Protein AF-A0A7C5YT36-F1 (afdb_monomer_lite)

Sequence (144 aa):
MPGLDEIILDPLYLSDEERAVIEEQFQKELNMGSLDEPIAEYVKEIMKFPFIATIRSCSGHNYPGHITFRFSKEWHEKFIQTGIKPLLDKDLCQISLEVGTWLPTQTGLYFRWKARFNEEKRDQFFKAFLHWLKTEAEAENNQK

Secondary structure (DSSP, 8-state):
-PPEEEEEEPSSPPPHHHHHHHHHHHHHHHHHT-S-HHHHHHHHHHTTSTTEEEEEEE--SS-TTEEEEEE-HHHHHHIIIIISHHHHHTT--EEEEEEEE-TTSTT-EEEEEEEEEEGGGHHHHHHHHHHHHHHHHHHHHTT-

Structure (mmCIF, N/CA/C/O backbone):
data_AF-A0A7C5YT36-F1
#
_entry.id   AF-A0A7C5YT36-F1
#
loop_
_atom_site.group_PDB
_atom_site.id
_atom_site.type_symbol
_atom_site.label_atom_id
_atom_site.label_alt_id
_atom_site.label_comp_id
_atom_site.label_asym_id
_atom_site.label_entity_id
_atom_site.label_seq_id
_atom_site.pdbx_PDB_ins_code
_atom_site.Cartn_x
_atom_site.Cartn_y
_atom_site.Cartn_z
_atom_site.occupancy
_atom_site.B_iso_or_equiv
_atom_site.auth_seq_id
_atom_site.auth_comp_id
_atom_site.auth_asym_id
_atom_site.auth_atom_id
_atom_site.pdbx_PDB_model_num
ATOM 1 N N . MET A 1 1 ? 13.459 -13.667 -17.143 1.00 41.19 1 ME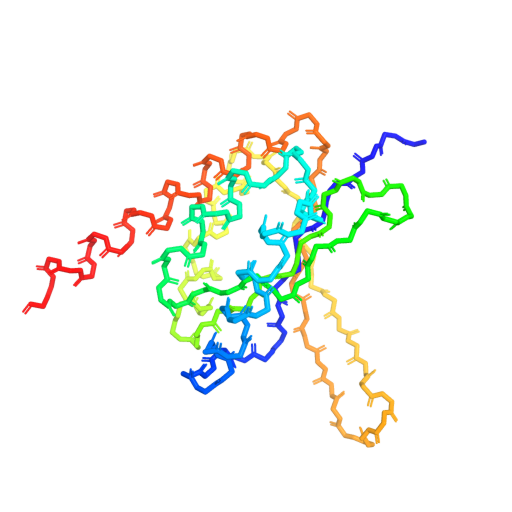T A N 1
ATOM 2 C CA . MET A 1 1 ? 12.040 -13.789 -16.744 1.00 41.19 1 MET A CA 1
ATOM 3 C C . MET A 1 1 ? 11.478 -12.380 -16.719 1.00 41.19 1 MET A C 1
ATOM 5 O O . MET A 1 1 ? 12.237 -11.514 -16.295 1.00 41.19 1 MET A O 1
ATOM 9 N N . PRO A 1 2 ? 10.257 -12.121 -17.221 1.00 52.22 2 PRO A N 1
ATOM 10 C CA . PRO A 1 2 ? 9.635 -10.808 -17.043 1.00 52.22 2 PRO A CA 1
ATOM 11 C C . PRO A 1 2 ? 9.651 -10.453 -15.551 1.00 52.22 2 PRO A C 1
ATOM 13 O O . PRO A 1 2 ? 9.424 -11.334 -14.716 1.00 52.22 2 PRO A O 1
ATOM 16 N N . GLY A 1 3 ? 10.018 -9.210 -15.232 1.00 61.31 3 GLY A N 1
ATOM 17 C CA . GLY A 1 3 ? 10.096 -8.736 -13.855 1.00 61.31 3 GLY A CA 1
ATOM 18 C C . GLY A 1 3 ? 8.723 -8.835 -13.201 1.00 61.31 3 GLY A C 1
ATOM 19 O O . GLY A 1 3 ? 7.720 -8.392 -13.766 1.00 61.31 3 GLY A O 1
ATOM 20 N N . LEU A 1 4 ? 8.671 -9.467 -12.036 1.00 66.06 4 LEU A N 1
ATOM 21 C CA . LEU A 1 4 ? 7.511 -9.367 -11.164 1.00 66.06 4 LEU A CA 1
ATOM 22 C C . LEU A 1 4 ? 7.768 -8.197 -10.222 1.00 66.06 4 LEU A C 1
ATOM 24 O O . LEU A 1 4 ? 8.885 -8.017 -9.750 1.00 66.06 4 LEU A O 1
ATOM 28 N N . ASP A 1 5 ? 6.741 -7.422 -9.932 1.00 77.19 5 ASP A N 1
ATOM 29 C CA . ASP A 1 5 ? 6.739 -6.508 -8.802 1.00 77.19 5 ASP A CA 1
ATOM 30 C C . ASP A 1 5 ? 6.042 -7.201 -7.628 1.00 77.19 5 ASP A C 1
ATOM 32 O O . ASP A 1 5 ? 5.168 -8.060 -7.808 1.00 77.19 5 ASP A O 1
ATOM 36 N N . GLU A 1 6 ? 6.456 -6.862 -6.411 1.00 80.56 6 GLU A N 1
ATOM 37 C CA . GLU A 1 6 ? 5.918 -7.458 -5.192 1.00 80.56 6 GLU A CA 1
ATOM 38 C C . GLU A 1 6 ? 5.621 -6.359 -4.180 1.00 80.56 6 GLU A C 1
ATOM 40 O O . GLU A 1 6 ? 6.495 -5.582 -3.804 1.00 80.56 6 GLU A O 1
ATOM 45 N N . ILE A 1 7 ? 4.382 -6.334 -3.703 1.00 80.69 7 ILE A N 1
ATOM 46 C CA . ILE A 1 7 ? 4.004 -5.556 -2.535 1.00 80.69 7 ILE A CA 1
ATOM 47 C C . ILE A 1 7 ? 3.847 -6.499 -1.359 1.00 80.69 7 ILE A C 1
ATOM 49 O O . ILE A 1 7 ? 3.064 -7.451 -1.404 1.00 80.69 7 ILE A O 1
ATOM 53 N N . ILE A 1 8 ? 4.578 -6.203 -0.296 1.00 83.38 8 ILE A N 1
ATOM 54 C CA . ILE A 1 8 ? 4.480 -6.894 0.977 1.00 83.38 8 ILE A CA 1
ATOM 55 C C . ILE A 1 8 ? 3.630 -6.054 1.925 1.00 83.38 8 ILE A C 1
ATOM 57 O O . ILE A 1 8 ? 3.925 -4.881 2.147 1.00 83.38 8 ILE A O 1
ATOM 61 N N . LEU A 1 9 ? 2.625 -6.672 2.542 1.00 81.44 9 LEU A N 1
ATOM 62 C CA . LEU A 1 9 ? 2.051 -6.144 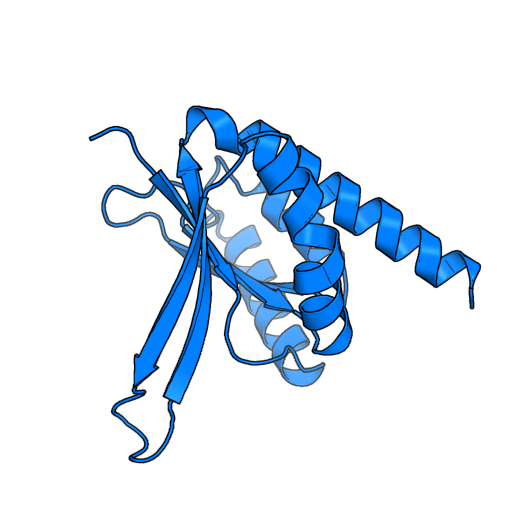3.775 1.00 81.44 9 LEU A CA 1
ATOM 63 C C . LEU A 1 9 ? 2.871 -6.666 4.947 1.00 81.44 9 LEU A C 1
ATOM 65 O O . LEU A 1 9 ? 2.986 -7.881 5.149 1.00 81.44 9 LEU A O 1
ATOM 69 N N . ASP A 1 10 ? 3.475 -5.747 5.687 1.00 80.19 10 ASP A N 1
ATOM 70 C CA . ASP A 1 10 ? 4.245 -6.085 6.870 1.00 80.19 10 ASP A CA 1
ATOM 71 C C . ASP A 1 10 ? 3.329 -6.694 7.951 1.00 80.19 10 ASP A C 1
ATOM 73 O O . ASP A 1 10 ? 2.225 -6.193 8.164 1.00 80.19 10 ASP A O 1
ATOM 77 N N . PRO A 1 11 ? 3.755 -7.777 8.630 1.00 72.00 11 PRO A N 1
ATOM 78 C CA . PRO A 1 11 ? 2.948 -8.429 9.663 1.00 72.00 11 PRO A CA 1
ATOM 79 C C . PRO A 1 11 ? 2.729 -7.569 10.912 1.00 72.00 11 PRO A C 1
ATOM 81 O O . PRO A 1 11 ? 1.849 -7.881 11.714 1.00 72.00 11 PRO A O 1
ATOM 84 N N . LEU A 1 12 ? 3.562 -6.549 11.130 1.00 81.38 12 LEU A N 1
ATOM 85 C CA . LEU A 1 12 ? 3.457 -5.663 12.282 1.00 81.38 12 LEU A CA 1
ATOM 86 C C . LEU A 1 12 ? 2.590 -4.456 11.936 1.00 81.38 12 LEU A C 1
ATOM 88 O O . LEU A 1 12 ? 2.604 -3.976 10.807 1.00 81.38 12 LEU A O 1
ATOM 92 N N . TYR A 1 13 ? 1.850 -3.948 12.917 1.00 85.12 13 TYR A N 1
ATOM 93 C CA . TYR A 1 13 ? 1.031 -2.754 12.733 1.00 85.12 13 TYR A CA 1
ATOM 94 C C . TYR A 1 13 ? 1.843 -1.489 12.967 1.00 85.12 13 TYR A C 1
ATOM 96 O O . TYR A 1 13 ? 2.707 -1.449 13.836 1.00 85.12 13 TYR A O 1
ATOM 104 N N . LEU A 1 14 ? 1.525 -0.455 12.198 1.00 88.19 14 LEU A N 1
ATOM 105 C CA . LEU A 1 14 ? 2.122 0.866 12.300 1.00 88.19 14 LEU A CA 1
ATOM 106 C C . LEU A 1 14 ? 1.659 1.560 13.588 1.00 88.19 14 LEU A C 1
ATOM 108 O O . LEU A 1 14 ? 0.455 1.757 13.773 1.00 88.19 14 LEU A O 1
ATOM 112 N N . SER A 1 15 ? 2.604 1.943 14.446 1.00 88.31 15 SER A N 1
ATOM 113 C CA . SER A 1 15 ? 2.366 2.872 15.560 1.00 88.31 15 SER A CA 1
ATOM 114 C C . SER A 1 15 ? 2.721 4.313 15.174 1.00 88.31 15 SER A C 1
ATOM 116 O O . SER A 1 15 ? 3.468 4.535 14.220 1.00 88.31 15 SER A O 1
ATOM 118 N N . ASP A 1 16 ? 2.232 5.293 15.939 1.00 87.62 16 ASP A N 1
ATOM 119 C CA . ASP A 1 16 ? 2.547 6.715 15.717 1.00 87.62 16 ASP A CA 1
ATOM 120 C C . ASP A 1 16 ? 4.054 7.003 15.867 1.00 87.62 16 ASP A C 1
ATOM 122 O O . ASP A 1 16 ? 4.636 7.757 15.086 1.00 87.62 16 ASP A O 1
ATOM 126 N N . GLU A 1 17 ? 4.710 6.357 16.837 1.00 89.00 17 GLU A N 1
ATOM 127 C CA . GLU A 1 17 ? 6.156 6.479 17.071 1.00 89.00 17 GLU A CA 1
ATOM 128 C C . GLU A 1 17 ? 6.966 5.908 15.900 1.00 89.00 17 GLU A C 1
ATOM 130 O O . GLU A 1 17 ? 7.884 6.559 15.398 1.00 89.00 17 GLU A O 1
ATOM 135 N N . GLU A 1 18 ? 6.609 4.710 15.420 1.00 86.50 18 GLU A N 1
ATOM 136 C CA . GLU A 1 18 ? 7.260 4.103 14.255 1.00 86.50 18 GLU A CA 1
ATOM 137 C C . GLU A 1 18 ? 7.027 4.934 12.996 1.00 86.50 18 GLU A C 1
ATOM 139 O O . GLU A 1 18 ? 7.933 5.101 12.177 1.00 86.50 18 GLU A O 1
ATOM 144 N N . ARG A 1 19 ? 5.818 5.478 12.844 1.00 90.06 19 ARG A N 1
ATOM 145 C CA . ARG A 1 19 ? 5.459 6.310 11.704 1.00 90.06 19 ARG A CA 1
ATOM 146 C C . ARG A 1 19 ? 6.360 7.535 11.600 1.00 90.06 19 ARG A C 1
ATOM 148 O O . ARG A 1 19 ? 6.871 7.787 10.512 1.00 90.06 19 ARG A O 1
ATOM 155 N N . ALA A 1 20 ? 6.603 8.240 12.704 1.00 89.69 20 ALA A N 1
ATOM 156 C CA . ALA A 1 20 ? 7.491 9.400 12.713 1.00 89.69 20 ALA A CA 1
ATOM 157 C C . ALA A 1 20 ? 8.917 9.042 12.251 1.00 89.69 20 ALA A C 1
ATOM 159 O O . ALA A 1 20 ? 9.512 9.760 11.446 1.00 89.69 20 ALA A O 1
ATOM 160 N N . VAL A 1 21 ? 9.442 7.894 12.696 1.00 90.06 21 VAL A N 1
ATOM 161 C CA . VAL A 1 21 ? 10.766 7.397 12.278 1.00 90.06 21 VAL A CA 1
ATOM 162 C C . VAL A 1 21 ? 10.791 7.070 10.781 1.00 90.06 21 VAL A C 1
ATOM 164 O O . VAL A 1 21 ? 11.729 7.449 10.076 1.00 90.06 21 VAL A O 1
ATOM 167 N N . ILE A 1 22 ? 9.755 6.393 10.274 1.00 88.62 22 ILE A N 1
ATOM 168 C CA . ILE A 1 22 ? 9.648 6.032 8.853 1.00 88.62 22 ILE A CA 1
ATOM 169 C C . ILE A 1 22 ? 9.512 7.285 7.981 1.00 88.62 22 ILE A C 1
ATOM 171 O O . ILE A 1 22 ? 10.123 7.361 6.918 1.00 88.62 22 ILE A O 1
ATOM 175 N N . GLU A 1 23 ? 8.747 8.286 8.419 1.00 90.62 23 GLU A N 1
ATOM 176 C CA . GLU A 1 23 ? 8.624 9.565 7.714 1.00 90.62 23 GLU A CA 1
ATOM 177 C C . GLU A 1 23 ? 9.959 10.307 7.645 1.00 90.62 23 GLU A C 1
ATOM 179 O O . GLU A 1 23 ? 10.328 10.791 6.575 1.00 90.62 23 GLU A O 1
ATOM 184 N N . GLU A 1 24 ? 10.719 10.355 8.742 1.00 89.94 24 GLU A N 1
ATOM 185 C CA . GLU A 1 24 ? 12.051 10.966 8.746 1.00 89.94 24 GLU A CA 1
ATOM 186 C C . GLU A 1 24 ? 12.992 10.260 7.757 1.00 89.94 24 GLU A C 1
ATOM 188 O O . GLU A 1 24 ? 13.701 10.915 6.987 1.00 89.94 24 GLU A O 1
ATOM 193 N N . GLN A 1 25 ? 12.980 8.923 7.738 1.00 87.19 25 GLN A N 1
ATOM 194 C CA . GLN A 1 25 ? 13.762 8.143 6.781 1.00 87.19 25 GLN A CA 1
ATOM 195 C C . GLN A 1 25 ? 13.319 8.415 5.338 1.00 87.19 25 GLN A C 1
ATOM 197 O O . GLN A 1 25 ? 14.160 8.668 4.476 1.00 87.19 25 GLN A O 1
ATOM 202 N N . PHE A 1 26 ? 12.013 8.435 5.081 1.00 88.38 26 PHE A N 1
ATOM 203 C CA . PHE A 1 26 ? 11.462 8.711 3.759 1.00 88.38 26 PHE A CA 1
ATOM 204 C C . PHE A 1 26 ? 11.864 10.101 3.244 1.00 88.38 26 PHE A C 1
ATOM 206 O O . PHE A 1 26 ? 12.250 10.244 2.085 1.00 88.38 26 PHE A O 1
ATOM 213 N N . GLN A 1 27 ? 11.857 11.126 4.104 1.00 88.25 27 GLN A N 1
ATOM 214 C CA . GLN A 1 27 ? 12.328 12.467 3.736 1.00 88.25 27 GLN A CA 1
ATOM 215 C C . GLN A 1 27 ? 13.827 12.494 3.408 1.00 88.25 27 GLN A C 1
ATOM 217 O O . GLN A 1 27 ? 14.245 13.192 2.482 1.00 88.25 27 GLN A O 1
ATOM 222 N N . LYS A 1 28 ? 14.654 11.716 4.117 1.00 87.38 28 LYS A N 1
ATOM 223 C CA . LYS A 1 28 ? 16.081 11.569 3.779 1.00 87.38 28 LYS A CA 1
ATOM 224 C C . LYS A 1 28 ? 16.262 10.924 2.404 1.00 87.38 28 LYS A C 1
ATOM 226 O O . LYS A 1 28 ? 17.013 11.456 1.591 1.00 87.38 28 LYS A O 1
ATOM 231 N N . GLU A 1 29 ? 15.542 9.839 2.124 1.00 84.69 29 GLU A N 1
ATOM 232 C CA . GLU A 1 29 ? 15.593 9.140 0.831 1.00 84.69 29 GLU A CA 1
ATOM 233 C C . GLU A 1 29 ? 15.115 10.028 -0.331 1.00 84.69 29 GLU A C 1
ATOM 235 O O . GLU A 1 29 ? 15.732 10.046 -1.399 1.00 84.69 29 GLU A O 1
ATOM 240 N N . LEU A 1 30 ? 14.072 10.836 -0.104 1.00 83.38 30 LEU A N 1
ATOM 241 C CA . LEU A 1 30 ? 13.600 11.848 -1.054 1.00 83.38 30 LEU A CA 1
ATOM 242 C C . LEU A 1 30 ? 14.687 12.871 -1.398 1.00 83.38 30 LEU A C 1
ATOM 244 O O . LEU A 1 30 ? 14.931 13.133 -2.574 1.00 83.38 30 LEU A O 1
ATOM 248 N N . ASN A 1 31 ? 15.350 13.427 -0.382 1.00 85.69 31 ASN A N 1
ATOM 249 C CA . ASN A 1 31 ? 16.396 14.436 -0.564 1.00 85.69 31 ASN A CA 1
ATOM 250 C C . ASN A 1 31 ? 17.652 13.870 -1.239 1.00 85.69 31 ASN A C 1
ATOM 252 O O . ASN A 1 31 ? 18.367 14.598 -1.924 1.00 85.69 31 ASN A O 1
ATOM 256 N N . MET A 1 32 ? 17.923 12.579 -1.047 1.00 85.62 32 MET A N 1
ATOM 257 C CA . MET A 1 32 ? 19.051 11.878 -1.660 1.00 85.62 32 MET A CA 1
ATOM 258 C C . MET A 1 32 ? 18.756 11.353 -3.071 1.00 85.62 32 MET A C 1
ATOM 260 O O . MET A 1 32 ? 19.681 10.895 -3.740 1.00 85.62 32 MET A O 1
ATOM 264 N N . GLY A 1 33 ? 17.499 11.395 -3.528 1.00 80.06 33 GLY A N 1
ATOM 265 C CA . GLY A 1 33 ? 17.098 10.837 -4.821 1.00 80.06 33 GLY A CA 1
ATOM 266 C C . GLY A 1 33 ? 17.251 9.315 -4.897 1.00 80.06 33 GLY A C 1
ATOM 267 O O . GLY A 1 33 ? 17.514 8.784 -5.970 1.00 80.06 33 GLY A O 1
ATOM 268 N N . SER A 1 34 ? 17.131 8.614 -3.764 1.00 78.69 34 SER A N 1
ATOM 269 C CA . SER A 1 34 ? 17.364 7.164 -3.672 1.00 78.69 34 SER A CA 1
ATOM 270 C C . SER A 1 34 ? 16.096 6.317 -3.811 1.00 78.69 34 SER A C 1
ATOM 272 O O . SER A 1 34 ? 16.164 5.097 -3.671 1.00 78.69 34 SER A O 1
ATOM 274 N N . LEU A 1 35 ? 14.943 6.948 -4.046 1.00 76.31 35 LEU A N 1
ATOM 275 C CA . LEU A 1 35 ? 13.691 6.249 -4.327 1.00 76.31 35 LEU A CA 1
ATOM 276 C C . LEU A 1 35 ? 13.689 5.705 -5.753 1.00 76.31 35 LEU A C 1
ATOM 278 O O . LEU A 1 35 ? 14.131 6.373 -6.684 1.00 76.31 35 LEU A O 1
ATOM 282 N N . ASP A 1 36 ? 13.124 4.516 -5.907 1.00 77.25 36 ASP A N 1
ATOM 283 C CA . ASP A 1 36 ? 12.970 3.861 -7.199 1.00 77.25 36 ASP A CA 1
ATOM 284 C C . ASP A 1 36 ? 12.021 4.667 -8.108 1.00 77.25 36 ASP A C 1
ATOM 286 O O . ASP A 1 36 ? 10.827 4.811 -7.828 1.00 77.25 36 ASP A O 1
ATOM 290 N N . GLU A 1 37 ? 12.580 5.255 -9.166 1.00 79.25 37 GLU A N 1
ATOM 291 C CA . GLU A 1 37 ? 11.925 6.232 -10.042 1.00 79.25 37 GLU A CA 1
ATOM 292 C C . GLU A 1 37 ? 10.563 5.746 -10.589 1.00 79.25 37 GLU A C 1
ATOM 294 O O . GLU A 1 37 ? 9.584 6.481 -10.426 1.00 79.25 37 GLU A O 1
ATOM 299 N N . PRO A 1 38 ? 10.428 4.512 -11.125 1.00 79.44 38 PRO A N 1
ATOM 300 C CA . PRO A 1 38 ? 9.151 3.973 -11.599 1.00 79.44 38 PRO A CA 1
ATOM 301 C C . PRO A 1 38 ? 7.989 3.961 -10.596 1.00 79.44 38 PRO A C 1
ATOM 303 O O . PRO A 1 38 ? 6.832 3.895 -11.012 1.00 79.44 38 PRO A O 1
ATOM 306 N N . ILE A 1 39 ? 8.265 3.965 -9.290 1.00 81.12 39 ILE A N 1
ATOM 307 C CA . ILE A 1 39 ? 7.241 3.889 -8.233 1.00 81.12 39 ILE A CA 1
ATOM 308 C C . ILE A 1 39 ? 7.247 5.104 -7.301 1.00 81.12 39 ILE A C 1
ATOM 310 O O . ILE A 1 39 ? 6.346 5.244 -6.471 1.00 81.12 39 ILE A O 1
ATOM 314 N N . ALA A 1 40 ? 8.228 6.000 -7.435 1.00 85.12 40 ALA A N 1
ATOM 315 C CA . ALA A 1 40 ? 8.453 7.108 -6.514 1.00 85.12 40 ALA A CA 1
ATOM 316 C C . ALA A 1 40 ? 7.225 8.018 -6.369 1.00 85.12 40 ALA A C 1
ATOM 318 O O . ALA A 1 40 ? 6.901 8.439 -5.258 1.00 85.12 40 ALA A O 1
ATOM 319 N N . GLU A 1 41 ? 6.521 8.315 -7.464 1.00 88.75 41 GLU A N 1
ATOM 320 C CA . GLU A 1 41 ? 5.308 9.143 -7.426 1.00 88.75 41 GLU A CA 1
ATOM 321 C C . GLU A 1 41 ? 4.182 8.474 -6.631 1.00 88.75 41 GLU A C 1
ATOM 323 O O . GLU A 1 41 ? 3.556 9.112 -5.785 1.00 88.75 41 GLU A O 1
ATOM 328 N N . TYR A 1 42 ? 3.976 7.169 -6.822 1.00 89.56 42 TYR A N 1
ATOM 329 C CA . TYR A 1 42 ? 2.970 6.417 -6.078 1.00 89.56 42 TYR A CA 1
ATOM 330 C C . TYR A 1 42 ? 3.302 6.348 -4.591 1.00 89.56 42 TYR A C 1
ATOM 332 O O . TYR A 1 42 ? 2.427 6.588 -3.760 1.00 89.56 42 TYR A O 1
ATOM 340 N N . VAL A 1 43 ? 4.566 6.089 -4.244 1.00 88.88 43 VAL A N 1
ATOM 341 C CA . VAL A 1 43 ? 5.018 6.055 -2.847 1.00 88.88 43 VAL A CA 1
ATOM 342 C C . VAL A 1 43 ? 4.817 7.416 -2.179 1.00 88.88 43 VAL A C 1
ATOM 344 O O . VAL A 1 43 ? 4.288 7.470 -1.071 1.00 88.88 43 VAL A O 1
ATOM 347 N N . LYS A 1 44 ? 5.158 8.524 -2.852 1.00 90.44 44 LYS A N 1
ATOM 348 C CA . LYS A 1 44 ? 4.916 9.886 -2.340 1.00 90.44 44 LYS A CA 1
ATOM 349 C C . LYS A 1 44 ? 3.441 10.139 -2.042 1.00 90.44 44 LYS A C 1
ATOM 351 O O . LYS A 1 44 ? 3.131 10.720 -1.007 1.00 90.44 44 LYS A O 1
ATOM 356 N N . GLU A 1 45 ? 2.535 9.709 -2.920 1.00 93.62 45 GLU A N 1
ATOM 357 C CA . GLU A 1 45 ? 1.095 9.853 -2.688 1.00 93.62 45 GLU A CA 1
ATOM 358 C C . GLU A 1 45 ? 0.601 8.962 -1.540 1.00 93.62 45 GLU A C 1
ATOM 360 O O . GLU A 1 45 ? -0.166 9.425 -0.698 1.00 93.62 45 GLU A O 1
ATOM 365 N N . ILE A 1 46 ? 1.068 7.712 -1.463 1.00 92.75 46 ILE A N 1
ATOM 366 C CA . ILE A 1 46 ? 0.710 6.772 -0.389 1.00 92.75 46 ILE A CA 1
ATOM 367 C C . ILE A 1 46 ? 1.188 7.290 0.974 1.00 92.75 46 ILE A C 1
ATOM 369 O O . ILE A 1 46 ? 0.460 7.223 1.961 1.00 92.75 46 ILE A O 1
ATOM 373 N N . MET A 1 47 ? 2.386 7.871 1.037 1.00 91.88 47 MET A N 1
ATOM 374 C CA . MET A 1 47 ? 2.950 8.412 2.275 1.00 91.88 47 MET A CA 1
ATOM 375 C C . MET A 1 47 ? 2.183 9.622 2.828 1.00 91.88 47 MET A C 1
ATOM 377 O O . MET A 1 47 ? 2.474 10.033 3.944 1.00 91.88 47 MET A O 1
ATOM 381 N N . LYS A 1 48 ? 1.191 10.185 2.125 1.00 93.44 48 LYS A N 1
ATOM 382 C CA . LYS A 1 48 ? 0.325 11.249 2.672 1.00 93.44 48 LYS A CA 1
ATOM 383 C C . LYS A 1 48 ? -0.761 10.724 3.612 1.00 93.44 48 LYS A C 1
ATOM 385 O O . LYS A 1 48 ? -1.334 11.502 4.370 1.00 93.44 48 LYS A O 1
ATOM 390 N N . PHE A 1 49 ? -1.076 9.433 3.546 1.00 93.81 49 PHE A N 1
ATOM 391 C CA . PHE A 1 49 ? -2.096 8.829 4.392 1.00 93.81 49 PHE A CA 1
ATOM 392 C C . PHE A 1 49 ? -1.487 8.462 5.757 1.00 93.81 49 PHE A C 1
ATOM 394 O O . PHE A 1 49 ? -0.500 7.726 5.800 1.00 93.81 49 PHE A O 1
ATOM 401 N N . PRO A 1 50 ? -2.062 8.923 6.884 1.00 91.62 50 PRO A N 1
ATOM 402 C CA . PRO A 1 50 ? -1.456 8.740 8.208 1.00 91.62 50 PRO A CA 1
ATOM 403 C C . PRO A 1 50 ? -1.446 7.277 8.677 1.00 91.62 50 PRO A C 1
ATOM 405 O O . PRO A 1 50 ? -0.673 6.900 9.549 1.00 91.62 50 PRO A O 1
ATOM 408 N N . PHE A 1 51 ? -2.294 6.437 8.088 1.00 91.81 51 PHE A N 1
ATOM 409 C CA . PHE A 1 51 ? -2.516 5.050 8.491 1.00 91.81 51 PHE A CA 1
ATOM 410 C C . PHE A 1 51 ? -1.712 4.022 7.678 1.00 91.81 51 PHE A C 1
ATOM 412 O O . PHE A 1 51 ? -1.880 2.822 7.894 1.00 91.81 51 PHE A O 1
ATOM 419 N N . ILE A 1 52 ? -0.870 4.448 6.730 1.00 92.12 52 ILE A N 1
ATOM 420 C CA . ILE A 1 52 ? -0.032 3.553 5.918 1.00 92.12 52 ILE A CA 1
ATOM 421 C C . ILE A 1 52 ? 1.344 4.166 5.676 1.00 92.12 52 ILE A C 1
ATOM 423 O O . ILE A 1 52 ? 1.455 5.316 5.264 1.00 92.12 52 ILE A O 1
ATOM 427 N N . ALA A 1 53 ? 2.402 3.387 5.890 1.00 89.81 53 ALA A N 1
ATOM 428 C CA . ALA A 1 53 ? 3.789 3.782 5.673 1.00 89.81 53 ALA A CA 1
ATOM 429 C C . ALA A 1 53 ? 4.530 2.816 4.749 1.00 89.81 53 ALA A C 1
ATOM 431 O O . ALA A 1 53 ? 4.257 1.619 4.744 1.00 89.81 53 ALA A O 1
ATOM 432 N N . THR A 1 54 ? 5.502 3.333 4.001 1.00 87.31 54 THR A N 1
ATOM 433 C CA . THR A 1 54 ? 6.405 2.541 3.160 1.00 87.31 54 THR A CA 1
ATOM 434 C C . THR A 1 54 ? 7.718 2.351 3.904 1.00 87.31 54 THR A C 1
ATOM 436 O O . THR A 1 54 ? 8.428 3.323 4.132 1.00 87.31 54 THR A O 1
ATOM 439 N N . ILE A 1 55 ? 8.038 1.119 4.304 1.00 73.56 55 ILE A N 1
ATOM 440 C CA . ILE A 1 55 ? 9.208 0.837 5.162 1.00 73.56 55 ILE A CA 1
ATOM 441 C C . ILE A 1 55 ? 10.441 0.368 4.386 1.00 73.56 55 ILE A C 1
ATOM 443 O O . ILE A 1 55 ? 11.549 0.360 4.917 1.00 73.56 55 ILE A O 1
ATOM 447 N N . ARG A 1 56 ? 10.258 -0.061 3.135 1.00 69.06 56 ARG A N 1
ATOM 448 C CA . ARG A 1 56 ? 11.352 -0.457 2.247 1.00 69.06 56 ARG A CA 1
ATOM 449 C C . ARG A 1 56 ? 10.906 -0.353 0.794 1.00 69.06 56 ARG A C 1
ATOM 451 O O . ARG A 1 56 ? 9.847 -0.872 0.444 1.00 69.06 56 ARG A O 1
ATOM 458 N N . SER A 1 57 ? 11.761 0.238 -0.033 1.00 61.03 57 SER A N 1
ATOM 459 C CA . SER A 1 57 ? 11.807 -0.001 -1.476 1.00 61.03 57 SER A CA 1
ATOM 460 C C . SER A 1 57 ? 13.184 -0.590 -1.804 1.00 61.03 57 SER A C 1
ATOM 462 O O . SER A 1 57 ? 14.187 -0.174 -1.223 1.00 61.03 57 SER A O 1
ATOM 464 N N . CYS A 1 58 ? 13.259 -1.648 -2.612 1.00 60.44 58 CYS A N 1
ATOM 465 C CA . CYS A 1 58 ? 14.538 -2.261 -2.989 1.00 60.44 58 CYS A CA 1
ATOM 466 C C . CYS A 1 58 ? 14.552 -2.597 -4.476 1.00 60.44 58 CYS A C 1
ATOM 468 O O . CYS A 1 58 ? 13.740 -3.395 -4.935 1.00 60.44 58 CYS A O 1
ATOM 470 N N . SER A 1 59 ? 15.552 -2.073 -5.182 1.00 52.25 59 SER A N 1
ATOM 471 C CA . SER A 1 59 ? 15.906 -2.445 -6.549 1.00 52.25 59 SER A CA 1
ATOM 472 C C . SER A 1 59 ? 16.954 -3.567 -6.517 1.00 52.25 59 SER A C 1
ATOM 474 O O . SER A 1 59 ? 18.158 -3.351 -6.637 1.00 52.25 59 SER A O 1
ATOM 476 N N . GLY A 1 60 ? 16.529 -4.810 -6.279 1.00 43.09 60 GLY A N 1
ATOM 477 C CA . GLY A 1 60 ? 17.468 -5.934 -6.216 1.00 43.09 60 GLY A CA 1
ATOM 478 C C . GLY A 1 60 ? 16.800 -7.299 -6.322 1.00 43.09 60 GLY A C 1
ATOM 479 O O . GLY A 1 60 ? 15.887 -7.592 -5.560 1.00 43.09 60 GLY A O 1
ATOM 480 N N . HIS A 1 61 ? 17.318 -8.141 -7.228 1.00 46.41 61 HIS A N 1
ATOM 481 C CA . HIS A 1 61 ? 16.891 -9.516 -7.567 1.00 46.41 61 HIS A CA 1
ATOM 482 C C . HIS A 1 61 ? 15.787 -9.685 -8.631 1.00 46.41 61 HIS A C 1
ATOM 484 O O . HIS A 1 61 ? 14.897 -10.500 -8.443 1.00 46.41 61 HIS A O 1
ATOM 490 N N . ASN A 1 62 ? 15.858 -9.024 -9.792 1.00 48.47 62 ASN A N 1
ATOM 491 C CA . ASN A 1 62 ? 14.861 -9.168 -10.879 1.00 48.47 62 ASN A CA 1
ATOM 492 C C . ASN A 1 62 ? 13.432 -8.684 -10.528 1.00 48.47 62 ASN A C 1
ATOM 494 O O . ASN A 1 62 ? 12.507 -8.973 -11.286 1.00 48.47 62 ASN A O 1
ATOM 498 N N . TYR A 1 63 ? 13.258 -7.951 -9.420 1.00 51.78 63 TYR A N 1
ATOM 499 C CA . TYR A 1 63 ? 12.000 -7.304 -9.028 1.00 51.78 63 TYR A CA 1
ATOM 500 C C . TYR A 1 63 ? 12.205 -5.776 -9.040 1.00 51.78 63 TYR A C 1
ATOM 502 O O . TYR A 1 63 ? 12.790 -5.252 -8.091 1.00 51.78 63 TYR A O 1
ATOM 510 N N . PRO A 1 64 ? 11.809 -5.063 -10.110 1.00 53.50 64 PRO A N 1
ATOM 511 C CA . PRO A 1 64 ? 11.970 -3.608 -10.228 1.00 53.50 64 PRO A CA 1
ATOM 512 C C . PRO A 1 64 ? 10.992 -2.778 -9.371 1.00 53.50 64 PRO A C 1
ATOM 514 O O . PRO A 1 64 ? 11.020 -1.559 -9.437 1.00 53.50 64 PRO A O 1
ATOM 517 N N . GLY A 1 65 ? 10.123 -3.401 -8.571 1.00 61.66 65 GLY A N 1
ATOM 518 C CA . GLY A 1 65 ? 9.122 -2.690 -7.769 1.00 61.66 65 GLY A CA 1
ATOM 519 C C . GLY A 1 65 ? 8.768 -3.413 -6.476 1.00 61.66 65 GLY A C 1
ATOM 520 O O . GLY A 1 65 ? 7.593 -3.660 -6.207 1.00 61.66 65 GLY A O 1
ATOM 521 N N . HIS A 1 66 ? 9.772 -3.803 -5.685 1.00 75.94 66 HIS A N 1
ATOM 522 C CA . HIS A 1 66 ? 9.527 -4.405 -4.375 1.00 75.94 66 HIS A CA 1
ATOM 523 C C . HIS A 1 66 ? 9.251 -3.323 -3.328 1.00 75.94 66 HIS A C 1
ATOM 525 O O . HIS A 1 66 ? 10.155 -2.560 -2.976 1.00 75.94 66 HIS A O 1
ATOM 531 N N . ILE A 1 67 ? 8.027 -3.286 -2.800 1.00 81.00 67 ILE A N 1
ATOM 532 C CA . ILE A 1 67 ? 7.611 -2.309 -1.790 1.00 81.00 67 ILE A CA 1
ATOM 533 C C . ILE A 1 67 ? 7.012 -3.020 -0.587 1.00 81.00 67 ILE A C 1
ATOM 535 O O . ILE A 1 67 ? 6.125 -3.856 -0.730 1.00 81.00 67 ILE A O 1
ATOM 539 N N . THR A 1 6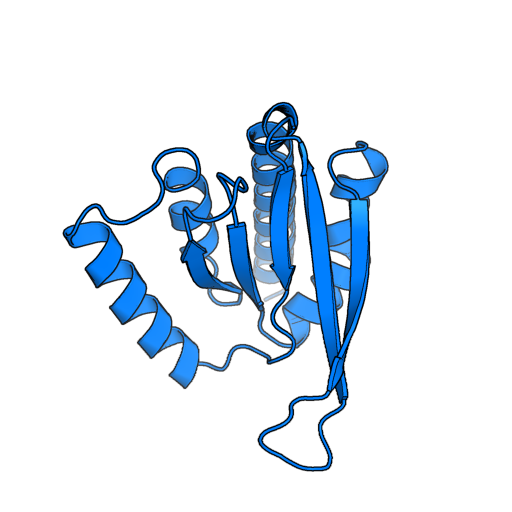8 ? 7.435 -2.638 0.614 1.00 85.94 68 THR A N 1
ATOM 540 C CA . THR A 1 68 ? 6.765 -3.078 1.838 1.00 85.94 68 THR A CA 1
ATOM 541 C C . THR A 1 68 ? 5.947 -1.944 2.432 1.00 85.94 68 THR A C 1
ATOM 543 O O . THR A 1 68 ? 6.500 -0.899 2.790 1.00 85.94 68 THR A O 1
ATOM 546 N N . PHE A 1 69 ? 4.645 -2.175 2.583 1.00 88.81 69 PHE A N 1
ATOM 547 C CA . PHE A 1 69 ? 3.740 -1.290 3.302 1.00 88.81 69 PHE A CA 1
ATOM 548 C C . PHE A 1 69 ? 3.460 -1.810 4.704 1.00 88.81 69 PHE A C 1
ATOM 550 O O . PHE A 1 69 ? 3.267 -3.007 4.917 1.00 88.81 69 PHE A O 1
ATOM 557 N N . ARG A 1 70 ? 3.366 -0.881 5.649 1.00 89.69 70 ARG A N 1
ATOM 558 C CA . ARG A 1 70 ? 2.881 -1.126 6.999 1.00 89.69 70 ARG A CA 1
ATOM 559 C C . ARG A 1 70 ? 1.642 -0.280 7.242 1.00 89.69 70 ARG A C 1
ATOM 561 O O . ARG A 1 70 ? 1.693 0.936 7.092 1.00 89.69 70 ARG A O 1
ATOM 568 N N . PHE A 1 71 ? 0.545 -0.925 7.609 1.00 90.69 71 PHE A N 1
ATOM 569 C CA . PHE A 1 71 ? -0.718 -0.266 7.923 1.00 90.69 71 PHE A CA 1
ATOM 570 C C . PHE A 1 71 ? -0.913 -0.155 9.434 1.00 90.69 71 PHE A C 1
ATOM 572 O O . PHE A 1 71 ? -0.416 -0.994 10.189 1.00 90.69 71 PHE A O 1
ATOM 579 N N . SER A 1 72 ? -1.696 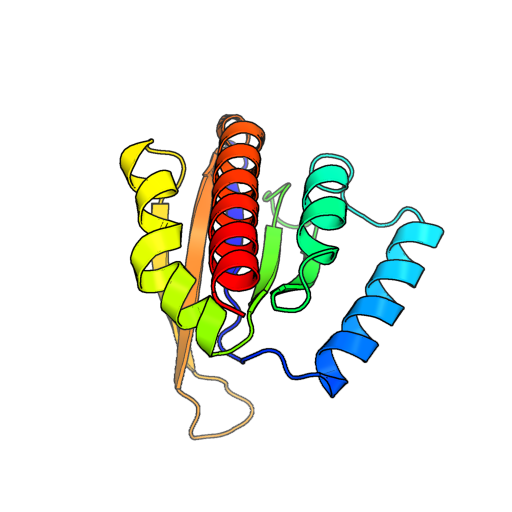0.826 9.881 1.00 91.88 72 SER A N 1
ATOM 580 C CA . SER A 1 72 ? -2.319 0.749 11.203 1.00 91.88 72 SER A CA 1
ATOM 581 C C . SER A 1 72 ? -3.227 -0.485 11.265 1.00 91.88 72 SER A C 1
ATOM 583 O O . SER A 1 72 ? -3.675 -0.997 10.237 1.00 91.88 72 SER A O 1
ATOM 585 N N . LYS A 1 73 ? -3.509 -0.987 12.470 1.00 89.19 73 LYS A N 1
ATOM 586 C CA . LYS A 1 73 ? -4.296 -2.218 12.633 1.00 89.19 73 LYS A CA 1
ATOM 587 C C . LYS A 1 73 ? -5.656 -2.150 11.925 1.00 89.19 73 LYS A C 1
ATOM 589 O O . LYS A 1 73 ? -5.998 -3.053 11.168 1.00 89.19 73 LYS A O 1
ATOM 594 N N . GLU A 1 74 ? -6.402 -1.075 12.157 1.00 91.19 74 GLU A N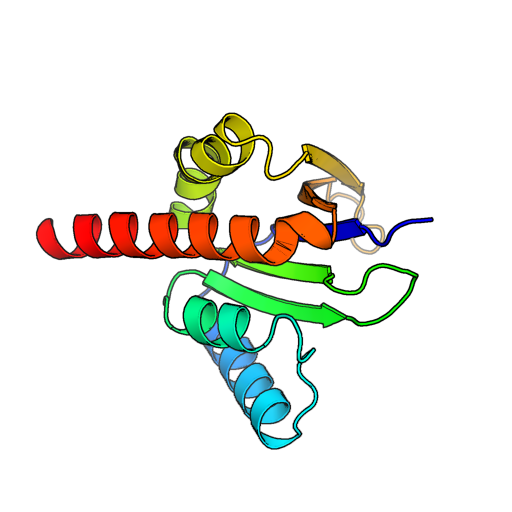 1
ATOM 595 C CA . GLU A 1 74 ? -7.738 -0.868 11.584 1.00 91.19 74 GLU A CA 1
ATOM 596 C C . GLU A 1 74 ? -7.700 -0.864 10.052 1.00 91.19 74 GLU A C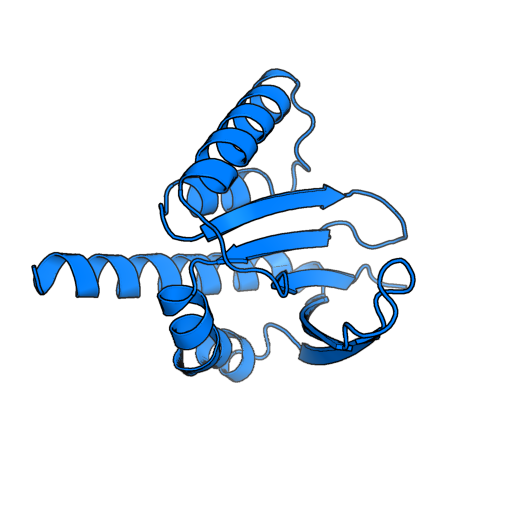 1
ATOM 598 O O . GLU A 1 74 ? -8.453 -1.582 9.394 1.00 91.19 74 GLU A O 1
ATOM 603 N N . TRP A 1 75 ? -6.757 -0.123 9.472 1.00 92.00 75 TRP A N 1
ATOM 604 C CA . TRP A 1 75 ? -6.629 -0.018 8.023 1.00 92.00 75 TRP A CA 1
ATOM 605 C C . TRP A 1 75 ? -6.058 -1.274 7.373 1.00 92.00 75 TRP A C 1
ATOM 607 O O . TRP A 1 75 ? -6.401 -1.574 6.230 1.00 92.00 75 TRP A O 1
ATOM 617 N N . HIS A 1 76 ? -5.245 -2.044 8.097 1.00 89.50 76 HIS A N 1
ATOM 618 C CA . HIS A 1 76 ? -4.819 -3.365 7.657 1.00 89.50 76 HIS A CA 1
ATOM 619 C C . HIS A 1 76 ? -6.028 -4.297 7.519 1.00 89.50 76 HIS A C 1
ATOM 621 O O . HIS A 1 76 ? -6.238 -4.888 6.462 1.00 89.50 76 HIS A O 1
ATOM 627 N N . GLU A 1 77 ? -6.860 -4.394 8.559 1.00 88.31 77 GLU A N 1
ATOM 628 C CA . GLU A 1 77 ? -8.075 -5.216 8.541 1.00 88.31 77 GLU A CA 1
ATOM 629 C C . GLU A 1 77 ? -9.035 -4.768 7.427 1.00 88.31 77 GLU A C 1
ATOM 631 O O . GLU A 1 77 ? -9.536 -5.605 6.670 1.00 88.31 77 GLU A O 1
ATOM 636 N N . LYS A 1 78 ? -9.208 -3.453 7.250 1.00 91.50 78 LYS A N 1
ATOM 637 C CA . LYS A 1 78 ? -10.007 -2.867 6.166 1.00 91.50 78 LYS A CA 1
ATOM 638 C C . LYS A 1 78 ? -9.457 -3.217 4.782 1.00 91.50 78 LYS A C 1
ATOM 640 O O . LYS A 1 78 ? -10.216 -3.613 3.898 1.00 91.50 78 LYS A O 1
ATOM 645 N N . PHE A 1 79 ? -8.138 -3.147 4.589 1.00 89.94 79 PHE A N 1
ATOM 646 C CA . PHE A 1 79 ? -7.503 -3.525 3.326 1.00 89.94 79 PHE A CA 1
ATOM 647 C C . PHE A 1 79 ? -7.743 -4.999 2.984 1.00 89.94 79 PHE A C 1
ATOM 649 O O . PHE A 1 79 ? -8.105 -5.307 1.847 1.00 89.94 79 PHE A O 1
ATOM 656 N N . ILE A 1 80 ? -7.617 -5.905 3.961 1.00 86.12 80 ILE A N 1
ATOM 657 C CA . ILE A 1 80 ? -7.907 -7.331 3.753 1.00 86.12 80 ILE A CA 1
ATOM 658 C C . ILE A 1 80 ? -9.375 -7.550 3.358 1.00 86.12 80 ILE A C 1
ATOM 660 O O . ILE A 1 80 ? -9.659 -8.365 2.482 1.00 86.12 80 ILE A O 1
ATOM 664 N N . GLN A 1 81 ? -10.308 -6.823 3.978 1.00 87.00 81 GLN A N 1
ATOM 665 C CA . GLN A 1 81 ? -11.743 -6.991 3.735 1.00 87.00 81 GLN A CA 1
ATOM 666 C C . GLN A 1 81 ? -12.207 -6.407 2.396 1.00 87.00 81 GLN A C 1
ATOM 668 O O . GLN A 1 81 ? -12.978 -7.050 1.681 1.00 87.00 81 GLN A O 1
ATOM 673 N N . THR A 1 82 ? -11.776 -5.189 2.059 1.00 90.31 82 THR A N 1
ATOM 674 C CA . THR A 1 82 ? -12.327 -4.435 0.920 1.00 90.31 82 THR A CA 1
ATOM 675 C C . THR A 1 82 ? -11.272 -3.940 -0.059 1.00 90.31 82 THR A C 1
ATOM 677 O O . THR A 1 82 ? -11.568 -3.845 -1.246 1.00 90.31 82 THR A O 1
ATOM 680 N N . GLY A 1 83 ? -10.043 -3.677 0.387 1.00 86.56 83 GLY A N 1
ATOM 681 C CA . GLY A 1 83 ? -8.988 -3.102 -0.455 1.00 86.56 83 GLY A CA 1
ATOM 682 C C . GLY A 1 83 ? -8.345 -4.073 -1.440 1.00 86.56 83 GLY A C 1
ATOM 683 O O . GLY A 1 83 ? -7.982 -3.678 -2.547 1.00 86.56 83 GLY A O 1
ATOM 684 N N . ILE A 1 84 ? -8.260 -5.358 -1.091 1.00 86.62 84 ILE A N 1
ATOM 685 C CA . ILE A 1 84 ? -7.731 -6.391 -1.994 1.00 86.62 84 ILE A CA 1
ATOM 686 C C . ILE A 1 84 ? -8.694 -6.668 -3.156 1.00 86.62 84 ILE A C 1
ATOM 688 O O . ILE A 1 84 ? -8.263 -6.928 -4.281 1.00 86.62 84 ILE A O 1
ATOM 692 N N . LYS A 1 85 ? -10.005 -6.606 -2.907 1.00 89.12 85 LYS A N 1
ATOM 693 C CA . LYS A 1 85 ? -11.023 -7.046 -3.866 1.00 89.12 85 LYS A CA 1
ATOM 694 C C . LYS A 1 85 ? -10.949 -6.317 -5.223 1.00 89.12 85 LYS A C 1
ATOM 696 O O . LYS A 1 85 ? -10.866 -7.013 -6.230 1.00 89.12 85 LYS A O 1
ATOM 701 N N . PRO A 1 86 ? -10.877 -4.973 -5.302 1.00 89.19 86 PRO A N 1
ATOM 702 C CA . PRO A 1 86 ? -10.730 -4.265 -6.576 1.00 89.19 86 PRO A CA 1
ATOM 703 C C . PRO A 1 86 ? -9.474 -4.644 -7.369 1.00 89.19 86 PRO A C 1
ATOM 705 O O . PRO A 1 86 ? -9.467 -4.515 -8.593 1.00 89.19 86 PRO A O 1
ATOM 708 N N . LEU A 1 87 ? -8.409 -5.073 -6.684 1.00 90.69 87 LEU A N 1
ATOM 709 C CA . LEU A 1 87 ? -7.158 -5.500 -7.312 1.00 90.69 87 LEU A CA 1
ATOM 710 C C . LEU A 1 87 ? -7.313 -6.898 -7.924 1.00 90.69 87 LEU A C 1
ATOM 712 O O . LEU A 1 87 ? -6.860 -7.124 -9.044 1.00 90.69 87 LEU A O 1
ATOM 716 N N . LEU A 1 88 ? -8.004 -7.803 -7.226 1.00 89.69 88 LEU A N 1
ATOM 717 C CA . LEU A 1 88 ? -8.316 -9.147 -7.718 1.00 89.69 88 LEU A CA 1
ATOM 718 C C . LEU A 1 88 ? -9.356 -9.132 -8.846 1.00 89.69 88 LEU A C 1
ATOM 720 O O . LEU A 1 88 ? -9.146 -9.774 -9.870 1.00 89.69 88 LEU A O 1
ATOM 724 N N . ASP A 1 89 ? -10.441 -8.368 -8.698 1.00 90.75 89 ASP A N 1
ATOM 725 C CA . ASP A 1 89 ? -11.541 -8.304 -9.674 1.00 90.75 89 ASP A CA 1
ATOM 726 C C . ASP A 1 89 ? -11.071 -7.778 -11.044 1.00 90.75 89 ASP A C 1
ATOM 728 O O . ASP A 1 89 ? -11.636 -8.119 -12.083 1.00 90.75 89 ASP A O 1
ATOM 732 N N . LYS A 1 90 ? -10.015 -6.955 -11.055 1.00 91.69 90 LYS A N 1
ATOM 733 C CA . LYS A 1 90 ? -9.381 -6.412 -12.266 1.00 91.69 90 LYS A CA 1
ATOM 734 C C . LYS A 1 90 ? -8.197 -7.248 -12.768 1.00 91.69 90 LYS A C 1
ATOM 736 O O . LYS A 1 90 ? -7.502 -6.804 -13.678 1.00 91.69 90 LYS A O 1
ATOM 741 N N . ASP A 1 91 ? -7.941 -8.412 -12.166 1.00 91.62 91 ASP A N 1
ATOM 742 C CA . ASP A 1 91 ? -6.772 -9.255 -12.444 1.00 91.62 91 ASP A CA 1
ATOM 743 C C . ASP A 1 91 ? -5.447 -8.466 -12.354 1.00 91.62 91 ASP A C 1
ATOM 745 O O . ASP A 1 91 ? -4.533 -8.639 -13.155 1.00 91.62 91 ASP A O 1
ATOM 749 N N . LEU A 1 92 ? -5.320 -7.531 -11.408 1.00 91.00 92 LEU A N 1
ATOM 750 C CA . LEU A 1 92 ? -4.129 -6.677 -11.312 1.00 91.00 92 LEU A CA 1
ATOM 751 C C . LEU A 1 92 ? -2.993 -7.328 -10.536 1.00 91.00 92 LEU A C 1
ATOM 753 O O . LEU A 1 92 ? -1.844 -6.961 -10.759 1.00 91.00 92 LEU A O 1
ATOM 757 N N . CYS A 1 93 ? -3.285 -8.286 -9.659 1.00 88.88 93 CYS A N 1
ATOM 758 C CA . CYS A 1 93 ? -2.279 -9.005 -8.892 1.00 88.88 93 CYS A CA 1
ATOM 759 C C . CYS A 1 93 ? -2.727 -10.422 -8.520 1.00 88.88 93 CYS A C 1
ATOM 761 O O . CYS A 1 93 ? -3.908 -10.763 -8.542 1.00 88.88 93 CYS A O 1
ATOM 763 N N . GLN A 1 94 ? -1.755 -11.232 -8.118 1.00 87.69 94 GLN A N 1
ATOM 764 C CA . GLN A 1 94 ? -1.959 -12.473 -7.389 1.00 87.69 94 GLN A CA 1
ATOM 765 C C . GLN A 1 94 ? -1.633 -12.240 -5.921 1.00 87.69 94 GLN A C 1
ATOM 767 O O . GLN A 1 94 ? -0.575 -11.702 -5.590 1.00 87.69 94 GLN A O 1
ATOM 772 N N . ILE A 1 95 ? -2.533 -12.668 -5.043 1.00 84.06 95 ILE A N 1
ATOM 773 C CA . ILE A 1 95 ? -2.346 -12.571 -3.601 1.00 84.06 95 ILE A CA 1
ATOM 774 C C . ILE A 1 95 ? -1.908 -13.933 -3.069 1.00 84.06 95 ILE A C 1
ATOM 776 O O . ILE A 1 95 ? -2.574 -14.942 -3.293 1.00 84.06 95 ILE A O 1
ATOM 780 N N . SER A 1 96 ? -0.802 -13.955 -2.333 1.00 84.38 96 SER A N 1
ATOM 781 C CA . SER A 1 96 ? -0.347 -15.130 -1.589 1.00 84.38 96 SER A CA 1
ATOM 782 C C . SER A 1 96 ? -0.134 -14.780 -0.123 1.00 84.38 96 SER A C 1
ATOM 784 O O . SER A 1 96 ? 0.358 -13.696 0.193 1.00 84.38 96 SER A O 1
ATOM 786 N N . LEU A 1 97 ? -0.489 -15.710 0.761 1.00 79.88 97 LEU A N 1
ATOM 787 C CA . LEU A 1 97 ? -0.169 -15.642 2.179 1.00 79.88 97 LEU A CA 1
ATOM 788 C C . LEU A 1 97 ? 1.099 -16.459 2.434 1.00 79.88 97 LEU A C 1
ATOM 790 O O . LEU A 1 97 ? 1.114 -17.674 2.243 1.00 79.88 97 LEU A O 1
ATOM 794 N N . GLU A 1 98 ? 2.161 -15.791 2.860 1.00 79.94 98 GLU A N 1
ATOM 795 C CA . GLU A 1 98 ? 3.388 -16.425 3.326 1.00 79.94 98 GLU A CA 1
ATOM 796 C C . GLU A 1 98 ? 3.295 -16.638 4.838 1.00 79.94 98 GLU A C 1
ATOM 798 O O . GLU A 1 98 ? 3.010 -15.706 5.592 1.00 79.94 98 GLU A O 1
ATOM 803 N N . VAL A 1 99 ? 3.544 -17.871 5.275 1.00 72.56 99 VAL A N 1
ATOM 804 C CA . VAL A 1 99 ? 3.672 -18.221 6.691 1.00 72.56 99 VAL A CA 1
ATOM 805 C C . VAL A 1 99 ? 5.136 -18.527 6.951 1.00 72.56 99 VAL A C 1
ATOM 807 O O . VAL A 1 99 ? 5.704 -19.424 6.327 1.00 72.56 99 VAL A O 1
ATOM 810 N N . GLY A 1 100 ? 5.750 -17.770 7.853 1.00 69.12 100 GLY A N 1
ATOM 811 C CA . GLY A 1 100 ? 7.156 -17.924 8.200 1.00 69.12 100 GLY A CA 1
ATOM 812 C C . GLY A 1 100 ? 7.370 -18.024 9.702 1.00 69.12 100 GLY A C 1
ATOM 813 O O . GLY A 1 100 ? 6.521 -17.642 10.505 1.00 69.12 100 GLY A O 1
ATOM 814 N N . THR A 1 101 ? 8.536 -18.529 10.086 1.00 64.75 101 THR A N 1
ATOM 815 C CA . THR A 1 101 ? 9.027 -18.487 11.465 1.00 64.75 101 THR A CA 1
ATOM 816 C C . THR A 1 101 ? 10.107 -17.417 11.577 1.00 64.75 101 THR A C 1
ATOM 818 O O . THR A 1 101 ? 10.998 -17.320 10.729 1.00 64.75 101 THR A O 1
ATOM 821 N N . TRP A 1 102 ? 10.031 -16.573 12.605 1.00 56.09 102 TRP A N 1
ATOM 822 C CA . TRP A 1 102 ? 11.080 -15.595 12.884 1.00 56.09 102 TRP A CA 1
ATOM 823 C C . TRP A 1 102 ? 12.142 -16.247 13.776 1.00 56.09 102 TRP A C 1
ATOM 825 O O . TRP A 1 102 ? 11.930 -16.469 14.961 1.00 56.09 102 TRP A O 1
ATOM 835 N N . LEU A 1 103 ? 13.283 -16.616 13.188 1.00 49.81 103 LEU A N 1
ATOM 836 C CA . LEU A 1 103 ? 14.341 -17.381 13.865 1.00 49.81 103 LEU A CA 1
ATOM 837 C C . LEU A 1 103 ? 15.017 -16.705 15.086 1.00 49.81 103 LEU A C 1
ATOM 839 O O . LEU A 1 103 ? 15.524 -17.455 15.920 1.00 49.81 103 LEU A O 1
ATOM 843 N N . PRO A 1 104 ? 15.044 -15.362 15.268 1.00 52.88 104 PRO A N 1
ATOM 844 C CA . PRO A 1 104 ? 15.683 -14.769 16.450 1.00 52.88 104 PRO A CA 1
ATOM 845 C C . PRO A 1 104 ? 14.876 -14.899 17.752 1.00 52.88 104 PRO A C 1
ATOM 847 O O . PRO A 1 104 ? 15.452 -14.779 18.830 1.00 52.88 104 PRO A O 1
ATOM 850 N N . THR A 1 105 ? 13.562 -15.142 17.685 1.00 46.03 105 THR A N 1
ATOM 851 C CA . THR A 1 105 ? 12.701 -15.323 18.863 1.00 46.03 105 THR A CA 1
ATOM 852 C C . THR A 1 105 ? 11.934 -16.638 18.717 1.00 46.03 105 THR A C 1
ATOM 854 O O . THR A 1 105 ? 11.125 -16.803 17.814 1.00 46.03 105 THR A O 1
ATOM 857 N N . GLN A 1 106 ? 12.208 -17.612 19.590 1.00 46.66 106 GLN A N 1
ATOM 858 C CA . GLN A 1 106 ? 11.789 -19.027 19.492 1.00 46.66 106 GLN A CA 1
ATOM 859 C C . GLN A 1 106 ? 10.264 -19.316 19.442 1.00 46.66 106 GLN A C 1
ATOM 861 O O . GLN A 1 106 ? 9.859 -20.463 19.610 1.00 46.66 106 GLN A O 1
ATOM 866 N N . THR A 1 107 ? 9.393 -18.335 19.203 1.00 53.47 107 THR A N 1
ATOM 867 C CA . THR A 1 107 ? 7.928 -18.492 19.272 1.00 53.47 107 THR A CA 1
ATOM 868 C C . THR A 1 107 ? 7.124 -17.689 18.242 1.00 53.47 107 THR A C 1
ATOM 870 O O . THR A 1 107 ? 5.898 -17.784 18.233 1.00 53.47 107 THR A O 1
ATOM 873 N N . GLY A 1 108 ? 7.751 -16.926 17.342 1.00 58.56 108 GLY A N 1
ATOM 874 C CA . GLY A 1 108 ? 7.007 -16.098 16.387 1.00 58.56 108 GLY A CA 1
ATOM 875 C C . GLY A 1 108 ? 6.701 -16.806 15.066 1.00 58.56 108 GLY A C 1
ATOM 876 O O . GLY A 1 108 ? 7.547 -16.805 14.171 1.00 58.56 108 GLY A O 1
ATOM 877 N N . LEU A 1 109 ? 5.493 -17.356 14.904 1.00 62.31 109 LEU A N 1
ATOM 878 C CA . LEU A 1 109 ? 4.903 -17.512 13.567 1.00 62.31 109 LEU A CA 1
ATOM 879 C C . LEU A 1 109 ? 4.460 -16.128 13.084 1.00 62.31 109 LEU A C 1
ATOM 881 O O . LEU A 1 109 ? 3.768 -15.421 13.815 1.00 62.31 109 LEU A O 1
ATOM 885 N N . TYR A 1 110 ? 4.840 -15.747 11.867 1.00 67.69 110 TYR A N 1
ATOM 886 C CA . TYR A 1 110 ? 4.347 -14.530 11.227 1.00 67.69 110 TYR A CA 1
ATOM 887 C C . TYR A 1 110 ? 3.613 -14.858 9.930 1.00 67.69 110 TYR A C 1
ATOM 889 O O . TYR A 1 110 ? 3.945 -15.809 9.219 1.00 67.69 110 TYR A O 1
ATOM 897 N N . PHE A 1 111 ? 2.616 -14.031 9.633 1.00 70.38 111 PHE A N 1
ATOM 898 C CA . PHE A 1 111 ? 1.802 -14.103 8.430 1.00 70.38 111 PHE A CA 1
ATOM 899 C C . PHE A 1 111 ? 2.061 -12.859 7.598 1.00 70.38 111 PHE A C 1
ATOM 901 O O . PHE A 1 111 ? 1.914 -11.748 8.095 1.00 70.38 111 PHE A O 1
ATOM 908 N N . ARG A 1 112 ? 2.446 -13.031 6.340 1.00 76.12 112 ARG A N 1
ATOM 909 C CA . ARG A 1 112 ? 2.767 -11.928 5.440 1.00 76.12 112 ARG A CA 1
ATOM 910 C C . ARG A 1 112 ? 1.954 -12.054 4.164 1.00 76.12 112 ARG A C 1
ATOM 912 O O . ARG A 1 112 ? 2.067 -13.050 3.454 1.00 76.12 112 ARG A O 1
ATOM 919 N N . TRP A 1 113 ? 1.179 -11.028 3.843 1.00 80.44 113 TRP A N 1
ATOM 920 C CA . TRP A 1 113 ? 0.485 -10.964 2.561 1.00 80.44 113 TRP A CA 1
ATOM 921 C C . TRP A 1 113 ? 1.414 -10.402 1.494 1.00 80.44 113 TRP A C 1
ATOM 923 O O . TRP A 1 113 ? 2.088 -9.394 1.710 1.00 80.44 113 TRP A O 1
ATOM 933 N N . LYS A 1 114 ? 1.439 -11.062 0.338 1.00 85.75 114 LYS A N 1
ATOM 934 C CA . LYS A 1 114 ? 2.201 -10.641 -0.835 1.00 85.75 114 LYS A CA 1
ATOM 935 C C . LYS A 1 114 ? 1.259 -10.466 -2.010 1.00 85.75 114 LYS A C 1
ATOM 937 O O . LYS A 1 114 ? 0.596 -11.427 -2.397 1.00 85.75 114 LYS A O 1
ATOM 942 N N . ALA A 1 115 ? 1.228 -9.266 -2.574 1.00 86.38 115 ALA A N 1
ATOM 943 C CA . ALA A 1 115 ? 0.589 -8.978 -3.848 1.00 86.38 115 ALA A CA 1
ATOM 944 C C . ALA A 1 115 ? 1.660 -8.951 -4.937 1.00 86.38 115 ALA A C 1
ATOM 946 O O . ALA A 1 115 ? 2.531 -8.086 -4.931 1.00 86.38 115 ALA A O 1
ATOM 947 N N . ARG A 1 116 ? 1.605 -9.909 -5.861 1.00 87.25 116 ARG A N 1
ATOM 948 C CA . ARG A 1 116 ? 2.539 -10.018 -6.985 1.00 87.25 116 ARG A CA 1
ATOM 949 C C . ARG A 1 116 ? 1.860 -9.626 -8.276 1.00 87.25 116 ARG A C 1
ATOM 951 O O . ARG A 1 116 ? 0.742 -10.065 -8.533 1.00 87.25 116 ARG A O 1
ATOM 958 N N . PHE A 1 117 ? 2.529 -8.841 -9.101 1.00 85.44 117 PHE A N 1
ATOM 959 C CA . PHE A 1 117 ? 1.986 -8.417 -10.385 1.00 85.44 117 PHE A CA 1
ATOM 960 C C . PHE A 1 117 ? 3.090 -8.264 -11.421 1.00 85.44 117 PHE A C 1
ATOM 962 O O . PHE A 1 117 ? 4.256 -8.084 -11.087 1.00 85.44 117 PHE A O 1
ATOM 969 N N . ASN A 1 118 ? 2.720 -8.381 -12.693 1.00 85.44 118 ASN A N 1
ATOM 970 C CA . ASN A 1 118 ? 3.652 -8.109 -13.780 1.00 85.44 118 ASN A CA 1
ATOM 971 C C . ASN A 1 118 ? 3.966 -6.612 -13.805 1.00 85.44 118 ASN A C 1
ATOM 973 O O . ASN A 1 118 ? 3.058 -5.803 -13.614 1.00 85.44 118 ASN A O 1
ATOM 977 N N . GLU A 1 119 ? 5.206 -6.250 -14.129 1.00 83.81 119 GLU A N 1
ATOM 978 C CA . GLU A 1 119 ? 5.628 -4.851 -14.294 1.00 83.81 119 GLU A CA 1
ATOM 979 C C . GLU A 1 119 ? 4.684 -4.040 -15.211 1.00 83.81 119 GLU A C 1
ATOM 981 O O . GLU A 1 119 ? 4.329 -2.907 -14.899 1.00 83.81 119 GLU A O 1
ATOM 986 N N . GLU A 1 120 ? 4.156 -4.639 -16.283 1.00 86.88 120 GLU A N 1
ATOM 987 C CA . GLU A 1 120 ? 3.179 -4.009 -17.193 1.00 86.88 120 GLU A CA 1
ATOM 988 C C . GLU A 1 120 ? 1.862 -3.588 -16.506 1.00 86.88 120 GLU A C 1
ATOM 990 O O . GLU A 1 120 ? 1.155 -2.692 -16.975 1.00 86.88 120 GLU A O 1
ATOM 995 N N . LYS A 1 121 ? 1.513 -4.239 -15.389 1.00 88.56 121 LYS A N 1
ATOM 996 C CA . LYS A 1 121 ? 0.317 -3.951 -14.584 1.00 88.56 121 LYS A CA 1
ATOM 997 C C . LYS A 1 121 ? 0.598 -2.963 -13.445 1.00 88.56 121 LYS A C 1
ATOM 999 O O . LYS A 1 121 ? -0.365 -2.506 -12.831 1.00 88.56 121 LYS A O 1
ATOM 1004 N N . ARG A 1 122 ? 1.862 -2.588 -13.187 1.00 87.56 122 ARG A N 1
ATOM 1005 C CA . ARG A 1 122 ? 2.294 -1.696 -12.088 1.00 87.56 122 ARG A CA 1
ATOM 1006 C C . ARG A 1 122 ? 1.443 -0.442 -11.982 1.00 87.56 122 ARG A C 1
ATOM 1008 O O . ARG A 1 122 ? 0.847 -0.155 -10.948 1.00 87.56 122 ARG A O 1
ATOM 1015 N N . ASP A 1 123 ? 1.347 0.275 -13.089 1.00 89.19 123 ASP A N 1
ATOM 1016 C CA . ASP A 1 123 ? 0.647 1.549 -13.160 1.00 89.19 123 ASP A CA 1
ATOM 1017 C C . ASP A 1 123 ? -0.842 1.408 -12.825 1.00 89.19 123 ASP A C 1
ATOM 1019 O O . ASP A 1 123 ? -1.419 2.195 -12.074 1.00 89.19 123 ASP A O 1
ATOM 1023 N N . GLN A 1 124 ? -1.470 0.361 -13.359 1.00 92.06 124 GLN A N 1
ATOM 1024 C CA . GLN A 1 124 ? -2.882 0.071 -13.131 1.00 92.06 124 GLN A CA 1
ATOM 1025 C C . GLN A 1 124 ? -3.128 -0.364 -11.685 1.00 92.06 124 GLN A C 1
ATOM 1027 O O . GLN A 1 124 ? -4.107 0.071 -11.076 1.00 92.06 124 GLN A O 1
ATOM 1032 N N . PHE A 1 125 ? -2.217 -1.170 -11.130 1.00 92.00 125 PHE A N 1
ATOM 1033 C CA . PHE A 1 125 ? -2.229 -1.587 -9.736 1.00 92.00 125 PHE A CA 1
ATOM 1034 C C . PHE A 1 125 ? -2.203 -0.369 -8.808 1.00 92.00 125 PHE A C 1
ATOM 1036 O O . PHE A 1 125 ? -3.128 -0.187 -8.015 1.00 92.00 125 PHE A O 1
ATOM 1043 N N . PHE A 1 126 ? -1.192 0.499 -8.928 1.00 90.94 126 PHE A N 1
ATOM 1044 C CA . PHE A 1 126 ? -1.042 1.633 -8.014 1.00 90.94 126 PHE A CA 1
ATOM 1045 C C . PHE A 1 126 ? -2.166 2.653 -8.164 1.00 90.94 126 PHE A C 1
ATOM 1047 O O . PHE A 1 126 ? -2.641 3.179 -7.159 1.00 90.94 126 PHE A O 1
ATOM 1054 N N . LYS A 1 127 ? -2.661 2.887 -9.386 1.00 93.06 127 LYS A N 1
ATOM 1055 C CA . LYS A 1 127 ? -3.832 3.747 -9.615 1.00 93.06 127 LYS A CA 1
ATOM 1056 C C . LYS A 1 127 ? -5.085 3.188 -8.939 1.00 93.06 127 LYS A C 1
ATOM 1058 O O . LYS A 1 127 ? -5.805 3.943 -8.290 1.00 93.06 127 LYS A O 1
ATOM 1063 N N . ALA A 1 128 ? -5.337 1.882 -9.050 1.00 93.50 128 ALA A N 1
ATOM 1064 C CA . ALA A 1 128 ? -6.469 1.240 -8.384 1.00 93.50 128 ALA A CA 1
ATOM 1065 C C . ALA A 1 128 ? -6.328 1.271 -6.854 1.00 93.50 128 ALA A C 1
ATOM 1067 O O . ALA A 1 128 ? -7.296 1.579 -6.158 1.00 93.50 128 ALA A O 1
ATOM 1068 N N . PHE A 1 129 ? -5.125 1.014 -6.339 1.00 93.12 129 PHE A N 1
ATOM 1069 C CA . PHE A 1 129 ? -4.843 1.032 -4.908 1.00 93.12 129 PHE A CA 1
ATOM 1070 C C . PHE A 1 129 ? -4.977 2.438 -4.303 1.00 93.12 129 PHE A C 1
ATOM 1072 O O . PHE A 1 129 ? -5.676 2.617 -3.309 1.00 93.12 129 PHE A O 1
ATOM 1079 N N . LEU A 1 130 ? -4.394 3.458 -4.940 1.00 94.25 130 LEU A N 1
ATOM 1080 C CA . LEU A 1 130 ? -4.540 4.856 -4.525 1.00 94.25 130 LEU A CA 1
ATOM 1081 C C . LEU A 1 130 ? -5.984 5.340 -4.600 1.00 94.25 130 LEU A C 1
ATOM 1083 O O . LEU A 1 130 ? -6.411 6.106 -3.742 1.00 94.25 130 LEU A O 1
ATOM 1087 N N . HIS A 1 131 ? -6.733 4.921 -5.620 1.00 95.69 131 HIS A N 1
ATOM 1088 C CA . HIS A 1 131 ? -8.151 5.247 -5.710 1.00 95.69 131 HIS A CA 1
ATOM 1089 C C . HIS A 1 131 ? -8.917 4.695 -4.504 1.00 95.69 131 HIS A C 1
ATOM 1091 O O . HIS A 1 131 ? -9.638 5.451 -3.861 1.00 95.69 131 HIS A O 1
ATOM 1097 N N . TRP A 1 132 ? -8.689 3.426 -4.147 1.00 94.75 132 TRP A N 1
ATOM 1098 C CA . TRP A 1 132 ? -9.285 2.826 -2.953 1.00 94.75 132 TRP A CA 1
ATOM 1099 C C . TRP A 1 132 ? -8.904 3.582 -1.671 1.00 94.75 132 TRP A C 1
ATOM 1101 O O . TRP A 1 132 ? -9.793 3.973 -0.919 1.00 94.75 132 TRP A O 1
ATOM 1111 N N . LEU A 1 133 ? -7.612 3.873 -1.462 1.00 94.81 133 LEU A N 1
ATOM 1112 C CA . LEU A 1 133 ? -7.136 4.637 -0.297 1.00 94.81 133 LEU A CA 1
ATOM 1113 C C . LEU A 1 133 ? -7.849 5.992 -0.165 1.00 94.81 133 LEU A C 1
ATOM 1115 O O . LEU A 1 133 ? -8.288 6.356 0.924 1.00 94.81 133 LEU A O 1
ATOM 1119 N N . LYS A 1 134 ? -7.989 6.726 -1.277 1.00 95.38 134 LYS A N 1
ATOM 1120 C CA . LYS A 1 134 ? -8.670 8.030 -1.313 1.00 95.38 134 LYS A CA 1
ATOM 1121 C C . LYS A 1 134 ? -10.147 7.903 -0.957 1.00 95.38 134 LYS A C 1
ATOM 1123 O O . LYS A 1 134 ? -10.609 8.606 -0.067 1.00 95.38 134 LYS A O 1
ATOM 1128 N N . THR A 1 135 ? -10.860 6.984 -1.607 1.00 94.56 135 THR A N 1
ATOM 1129 C CA . THR A 1 135 ? -12.295 6.779 -1.375 1.00 94.56 135 THR A CA 1
ATOM 1130 C C . THR A 1 135 ? -12.589 6.408 0.076 1.00 94.56 135 THR A C 1
ATOM 1132 O O . THR A 1 135 ? -13.498 6.973 0.680 1.00 94.56 135 THR A O 1
ATOM 1135 N N . GLU A 1 136 ? -11.806 5.504 0.662 1.00 93.31 136 GLU A N 1
ATOM 1136 C CA . GLU A 1 136 ? -12.006 5.090 2.052 1.00 93.31 136 GLU A CA 1
ATOM 1137 C C . GLU A 1 136 ? -11.649 6.198 3.053 1.00 93.31 136 GLU A C 1
ATOM 1139 O O . GLU A 1 136 ? -12.341 6.359 4.058 1.00 93.31 136 GLU A O 1
ATOM 1144 N N . ALA A 1 137 ? -10.601 6.984 2.781 1.00 91.12 137 ALA A N 1
ATOM 1145 C CA . ALA A 1 137 ? -10.191 8.077 3.661 1.00 91.12 137 ALA A CA 1
ATOM 1146 C C . ALA A 1 137 ? -11.204 9.234 3.630 1.00 91.12 137 ALA A C 1
ATOM 1148 O O . ALA A 1 137 ? -11.514 9.829 4.661 1.00 91.12 137 ALA A O 1
ATOM 1149 N N . GLU A 1 138 ? -11.759 9.536 2.454 1.00 91.50 138 GLU A N 1
ATOM 1150 C CA . GLU A 1 138 ? -12.852 10.500 2.297 1.00 91.50 138 GLU A CA 1
ATOM 1151 C C . GLU A 1 138 ? -14.126 10.029 3.011 1.00 91.50 138 GLU A C 1
ATOM 1153 O O . GLU A 1 138 ? -14.793 10.826 3.673 1.00 91.50 138 GLU A O 1
ATOM 1158 N N . ALA A 1 139 ? -14.456 8.736 2.924 1.00 88.94 139 ALA A N 1
ATOM 1159 C CA . ALA A 1 139 ? -15.607 8.167 3.618 1.00 88.94 139 ALA A CA 1
ATOM 1160 C C . ALA A 1 139 ? -15.482 8.282 5.148 1.00 88.94 139 ALA A C 1
ATOM 1162 O O . ALA A 1 139 ? -16.460 8.637 5.802 1.00 88.94 139 ALA A O 1
ATOM 1163 N N . GLU A 1 140 ? -14.293 8.050 5.715 1.00 84.62 140 GLU A N 1
ATOM 1164 C CA . GLU A 1 140 ? -14.043 8.221 7.156 1.00 84.62 140 GLU A CA 1
ATOM 1165 C C . GLU A 1 140 ? -14.124 9.683 7.606 1.00 84.62 140 GLU A C 1
ATOM 1167 O O . GLU A 1 140 ? -14.676 9.971 8.667 1.00 84.62 140 GLU A O 1
ATOM 1172 N N . ASN A 1 141 ? -13.621 10.619 6.798 1.00 80.31 141 ASN A N 1
ATOM 1173 C CA . ASN A 1 141 ? -13.676 12.044 7.129 1.00 80.31 141 ASN A CA 1
ATOM 1174 C C . ASN A 1 141 ? -15.106 12.603 7.130 1.00 80.31 141 ASN A C 1
ATOM 1176 O O . ASN A 1 141 ? -15.387 13.522 7.886 1.00 80.31 141 ASN A O 1
ATOM 1180 N N . ASN A 1 142 ? -16.015 12.043 6.325 1.00 77.81 142 ASN A N 1
ATOM 1181 C CA . ASN A 1 142 ? -17.427 12.445 6.299 1.00 77.81 142 ASN A CA 1
ATOM 1182 C C . ASN A 1 142 ? -18.268 11.833 7.437 1.00 77.81 142 ASN A C 1
ATOM 1184 O O . ASN A 1 142 ? -19.444 12.170 7.574 1.00 77.81 142 ASN A O 1
ATOM 1188 N N . GLN A 1 143 ? -17.701 10.908 8.217 1.00 63.41 143 GLN A N 1
ATOM 1189 C CA . GLN A 1 143 ? -18.357 10.271 9.367 1.00 63.41 143 GLN A CA 1
ATOM 1190 C C . GLN A 1 143 ? -17.934 10.871 10.719 1.00 63.41 143 GLN A C 1
ATOM 1192 O O . GLN A 1 143 ? -18.520 10.509 11.741 1.00 63.41 143 GLN A O 1
ATOM 1197 N N . LYS A 1 144 ? -16.929 11.756 10.732 1.00 54.56 144 LYS A N 1
ATOM 1198 C CA . LYS A 1 144 ? -16.456 12.501 11.909 1.00 54.56 144 LYS A CA 1
ATOM 1199 C C . LYS A 1 144 ? -17.067 13.896 11.953 1.00 54.56 144 LYS A C 1
ATOM 1201 O O . LYS A 1 144 ? -17.334 14.356 13.084 1.00 54.56 144 LYS A O 1
#

Radius of gyration: 15.26 Å; chains: 1; bounding box: 37×34×37 Å

pLDDT: mean 81.18, std 13.49, range [41.19, 95.69]

Foldseek 3Di:
DFAKAKEKEDQDADDPVNLVVLVVVLVVCVVVVVDLPLCNVLQVLQNVDSFKGWNDFDDDDSHSHYTYMHGHPVVVVVCVVPVVVQCVVVVLWDKDWDWDDDVVDPDDTTIMIMTMGGPVSVVVNSVSNSVVVVVVVVVVVVVD